Protein AF-A0A967GLC1-F1 (afdb_monomer_lite)

Structure (mmCIF, N/CA/C/O backbone):
data_AF-A0A967GLC1-F1
#
_entry.id   AF-A0A967GLC1-F1
#
loop_
_atom_site.group_PDB
_atom_site.id
_atom_site.type_symbol
_atom_site.label_atom_id
_atom_site.label_alt_id
_atom_site.label_comp_id
_atom_site.label_asym_id
_atom_site.label_entity_id
_atom_site.label_seq_id
_atom_site.pdbx_PDB_ins_code
_atom_site.Cartn_x
_atom_site.Cartn_y
_atom_site.Cartn_z
_atom_site.occupancy
_atom_site.B_iso_or_equiv
_atom_site.auth_seq_id
_atom_site.auth_comp_id
_atom_site.auth_asym_id
_atom_site.auth_atom_id
_atom_site.pdbx_PDB_model_num
ATOM 1 N N . ALA A 1 1 ? -1.049 -10.400 4.178 1.00 87.31 1 ALA A N 1
ATOM 2 C CA . ALA A 1 1 ? -1.688 -9.166 4.649 1.00 87.31 1 ALA A CA 1
ATOM 3 C C . ALA A 1 1 ? -1.884 -8.200 3.471 1.00 87.31 1 ALA A C 1
ATOM 5 O O . ALA A 1 1 ? -2.554 -8.582 2.515 1.00 87.31 1 ALA A O 1
ATOM 6 N N . VAL A 1 2 ? -1.219 -7.036 3.438 1.00 94.25 2 VAL A N 1
ATOM 7 C CA . VAL A 1 2 ? -1.457 -5.923 2.484 1.00 94.25 2 VAL A CA 1
ATOM 8 C C . VAL A 1 2 ? -1.493 -6.319 0.999 1.00 94.25 2 VAL A C 1
ATOM 10 O O . VAL A 1 2 ? -2.446 -5.987 0.305 1.00 94.25 2 VAL A O 1
ATOM 13 N N . VAL A 1 3 ? -0.512 -7.080 0.498 1.00 96.31 3 VAL A N 1
ATOM 14 C CA . VAL A 1 3 ? -0.439 -7.463 -0.934 1.00 96.31 3 VAL A CA 1
ATOM 15 C C . VAL A 1 3 ? -1.697 -8.196 -1.427 1.00 96.31 3 VAL A C 1
ATOM 17 O O . VAL A 1 3 ? -2.117 -8.021 -2.573 1.00 96.31 3 VAL A O 1
ATOM 20 N N . LEU A 1 4 ? -2.315 -9.016 -0.571 1.00 96.62 4 LEU A N 1
ATOM 21 C CA . LEU A 1 4 ? -3.533 -9.750 -0.923 1.00 96.62 4 LEU A CA 1
ATOM 22 C C . LEU A 1 4 ? -4.735 -8.809 -1.038 1.00 96.62 4 LEU A C 1
ATOM 24 O O . LEU A 1 4 ? -5.516 -8.949 -1.978 1.00 96.62 4 LEU A O 1
ATOM 28 N N . VAL A 1 5 ? -4.841 -7.837 -0.128 1.00 96.19 5 VAL A N 1
ATOM 29 C CA . VAL A 1 5 ? -5.891 -6.809 -0.140 1.00 96.19 5 VAL A CA 1
ATOM 30 C C . VAL A 1 5 ? -5.758 -5.909 -1.365 1.00 96.19 5 VAL A C 1
ATOM 32 O O . VAL A 1 5 ? -6.755 -5.608 -2.016 1.00 96.19 5 VAL A O 1
ATOM 35 N N . GLU A 1 6 ? -4.531 -5.515 -1.698 1.00 95.75 6 GLU A N 1
ATOM 36 C CA . GLU A 1 6 ? -4.263 -4.544 -2.757 1.00 95.75 6 GLU A CA 1
ATOM 37 C C . GLU A 1 6 ? -4.386 -5.147 -4.162 1.00 95.75 6 GLU A C 1
ATOM 39 O O . GLU A 1 6 ? -5.007 -4.565 -5.051 1.00 95.75 6 GLU A O 1
ATOM 44 N N . SER A 1 7 ? -3.823 -6.334 -4.398 1.00 96.31 7 SER A N 1
ATOM 45 C CA . SER A 1 7 ? -3.716 -6.885 -5.759 1.00 96.31 7 SER A CA 1
ATOM 46 C C . SER A 1 7 ? -4.258 -8.300 -5.925 1.00 96.31 7 SER A C 1
ATOM 48 O O . SER A 1 7 ? -4.323 -8.788 -7.060 1.00 96.31 7 SER A O 1
ATOM 50 N N . SER A 1 8 ? -4.639 -8.971 -4.833 1.00 96.81 8 SER A N 1
ATOM 51 C CA . SER A 1 8 ? -4.831 -10.428 -4.797 1.00 96.81 8 SER A CA 1
ATOM 52 C C . SER A 1 8 ? -3.573 -11.180 -5.255 1.00 96.81 8 SER A C 1
ATOM 54 O O . SER A 1 8 ? -3.666 -12.166 -5.981 1.00 96.81 8 SER A O 1
ATOM 56 N N . ALA A 1 9 ? -2.394 -10.663 -4.883 1.00 95.75 9 ALA A N 1
ATOM 57 C CA . ALA A 1 9 ? -1.080 -11.160 -5.300 1.00 95.75 9 ALA A CA 1
ATOM 58 C C . ALA A 1 9 ? -0.862 -11.218 -6.828 1.00 95.75 9 ALA A C 1
ATOM 60 O O . ALA A 1 9 ? -0.089 -12.036 -7.324 1.00 95.75 9 ALA A O 1
ATOM 61 N N . ARG A 1 10 ? 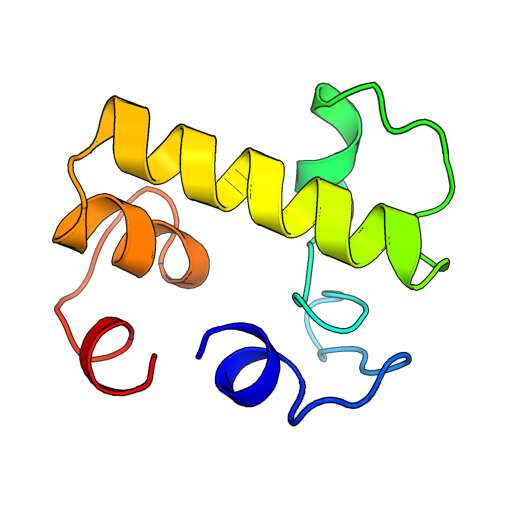-1.516 -10.333 -7.594 1.00 96.25 10 ARG A N 1
ATOM 62 C CA . ARG A 1 10 ? -1.306 -10.218 -9.046 1.00 96.25 10 ARG A CA 1
ATOM 63 C C . ARG A 1 10 ? -0.246 -9.150 -9.340 1.00 96.25 10 ARG A C 1
ATOM 65 O O . ARG A 1 10 ? -0.540 -7.961 -9.193 1.00 96.25 10 ARG A O 1
ATOM 72 N N . PRO A 1 11 ? 0.958 -9.526 -9.808 1.00 92.75 11 PRO A N 1
ATOM 73 C CA . PRO A 1 11 ? 2.093 -8.604 -9.920 1.00 92.75 11 PRO A CA 1
ATOM 74 C C . PRO A 1 11 ? 1.905 -7.480 -10.937 1.00 92.75 11 PRO A C 1
ATOM 76 O O . PRO A 1 11 ? 2.549 -6.444 -10.835 1.00 92.75 11 PRO A O 1
ATOM 79 N N . TRP A 1 12 ? 0.984 -7.653 -11.882 1.00 93.06 12 TRP A N 1
ATOM 80 C CA . TRP A 1 12 ? 0.711 -6.692 -12.952 1.00 93.06 12 TRP A CA 1
ATOM 81 C C . TRP A 1 12 ? -0.644 -5.994 -12.790 1.00 93.06 12 TRP A C 1
ATOM 83 O O . TRP A 1 12 ? -1.143 -5.380 -13.733 1.00 93.06 12 TRP A O 1
ATOM 93 N N . ALA A 1 13 ? -1.270 -6.099 -11.610 1.00 94.56 13 ALA A N 1
ATOM 94 C CA . ALA A 1 13 ? -2.560 -5.475 -11.343 1.00 94.56 13 ALA A CA 1
ATOM 95 C C . ALA A 1 13 ? -2.490 -3.956 -11.550 1.00 94.56 13 ALA A C 1
ATOM 97 O O . ALA A 1 13 ? -1.594 -3.280 -11.037 1.00 94.56 13 ALA A O 1
ATOM 98 N N . LYS A 1 14 ? -3.470 -3.417 -12.277 1.00 94.62 14 LYS A N 1
ATOM 99 C CA . LYS A 1 14 ? -3.621 -1.983 -12.513 1.00 94.62 14 LYS A CA 1
ATOM 100 C C . LYS A 1 14 ? -5.025 -1.556 -12.122 1.00 94.62 14 LYS A C 1
ATOM 102 O O . LYS A 1 14 ? -5.996 -2.054 -12.690 1.00 94.62 14 LYS A O 1
ATOM 107 N N . SER A 1 15 ? -5.140 -0.628 -11.177 1.00 93.38 15 SER A N 1
ATOM 108 C CA . SER A 1 15 ? -6.448 -0.090 -10.809 1.00 93.38 15 SER A CA 1
ATOM 109 C C . SER A 1 15 ? -6.958 0.901 -11.866 1.00 93.38 15 SER A C 1
ATOM 111 O O . SER A 1 15 ? -6.152 1.527 -12.566 1.00 93.38 15 SER A O 1
ATOM 113 N N . PRO A 1 16 ? -8.281 1.144 -11.946 1.00 94.56 16 PRO A N 1
ATOM 114 C CA . PRO A 1 16 ? -8.847 2.197 -12.797 1.00 94.56 16 PRO A CA 1
ATOM 115 C C . PRO A 1 16 ? -8.280 3.594 -12.501 1.00 94.56 16 PRO A C 1
ATOM 117 O O . PRO A 1 16 ? -8.231 4.445 -13.382 1.00 94.56 16 PRO A O 1
ATOM 120 N N . LYS A 1 17 ? -7.817 3.821 -11.265 1.00 91.75 17 LYS A N 1
ATOM 121 C CA . LYS A 1 17 ? -7.206 5.081 -10.819 1.00 91.75 17 LYS A CA 1
ATOM 122 C C . LYS A 1 17 ? -5.712 5.177 -11.153 1.00 91.75 17 LYS A C 1
ATOM 124 O O . LYS A 1 17 ? -5.121 6.233 -10.967 1.00 91.75 17 LYS A O 1
ATOM 129 N N . GLY A 1 18 ? -5.101 4.101 -11.652 1.00 90.88 18 GLY A N 1
ATOM 1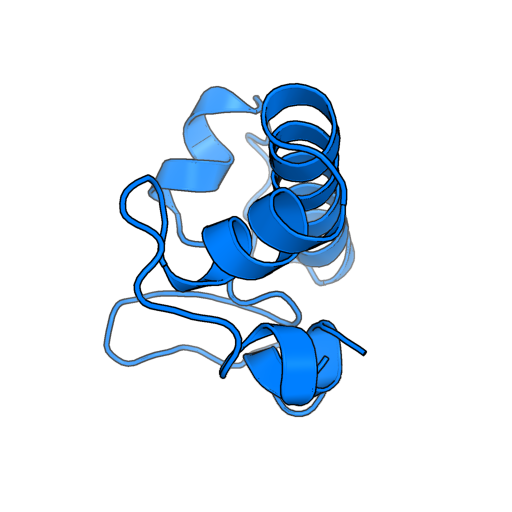30 C CA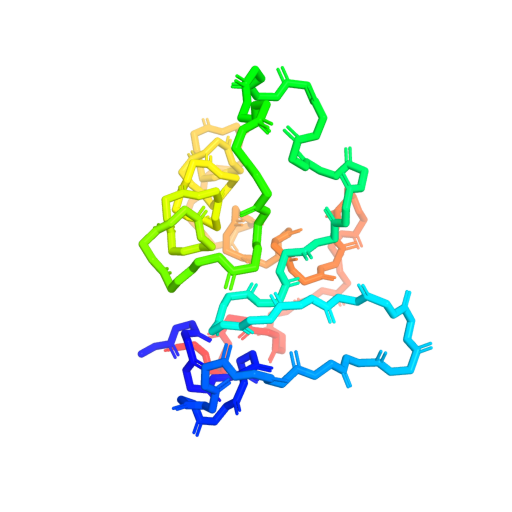 . GLY A 1 18 ? -3.705 4.078 -12.089 1.00 90.88 18 GLY A CA 1
ATOM 131 C C . GLY A 1 18 ? -2.699 3.551 -11.064 1.00 90.88 18 GLY A C 1
ATOM 132 O O . GLY A 1 18 ? -1.500 3.642 -11.330 1.00 90.88 18 GLY A O 1
ATOM 133 N N . ALA A 1 19 ? -3.161 2.984 -9.947 1.00 92.62 19 ALA A N 1
ATOM 134 C CA . ALA A 1 19 ? -2.314 2.234 -9.019 1.00 92.62 19 ALA A CA 1
ATOM 135 C C . ALA A 1 19 ? -1.747 0.986 -9.706 1.00 92.62 19 ALA A C 1
ATOM 137 O O . ALA A 1 19 ? -2.410 0.418 -10.580 1.00 92.62 19 ALA A O 1
ATOM 138 N N . ARG A 1 20 ? -0.522 0.579 -9.356 1.00 92.69 20 ARG A N 1
ATOM 139 C CA . ARG A 1 20 ? 0.198 -0.498 -10.054 1.00 92.69 20 ARG A CA 1
ATOM 140 C C . ARG A 1 20 ? 0.780 -1.523 -9.092 1.00 92.69 20 ARG A C 1
ATOM 142 O O . ARG A 1 20 ? 1.242 -1.162 -8.014 1.00 92.69 20 ARG A O 1
ATOM 149 N N . GLY A 1 21 ? 0.836 -2.770 -9.544 1.00 94.12 21 GLY A N 1
ATOM 150 C CA . GLY A 1 21 ? 1.629 -3.840 -8.947 1.00 94.12 21 GLY A CA 1
ATOM 151 C C . GLY A 1 21 ? 1.058 -4.444 -7.666 1.00 94.12 21 GLY A C 1
ATOM 152 O O . GLY A 1 21 ? -0.085 -4.189 -7.289 1.00 94.12 21 GLY A O 1
ATOM 153 N N . LEU A 1 22 ? 1.856 -5.273 -7.000 1.00 95.31 22 LEU A N 1
ATOM 154 C CA . LEU A 1 22 ? 1.451 -6.041 -5.820 1.00 95.31 22 LEU A CA 1
ATOM 155 C C . LEU A 1 22 ? 0.924 -5.190 -4.662 1.00 95.31 22 LEU A C 1
ATOM 157 O O . LEU A 1 22 ? -0.029 -5.593 -3.998 1.00 95.31 22 LEU A O 1
ATOM 161 N N . MET A 1 23 ? 1.533 -4.028 -4.436 1.00 95.69 23 MET A N 1
ATOM 162 C CA . MET A 1 23 ? 1.188 -3.104 -3.356 1.00 95.69 23 MET A CA 1
ATOM 163 C C . MET A 1 23 ? 0.375 -1.896 -3.835 1.00 95.69 23 MET A C 1
ATOM 165 O O . MET A 1 23 ? 0.210 -0.946 -3.073 1.00 95.69 23 MET A O 1
ATOM 169 N N . GLN A 1 24 ? -0.105 -1.921 -5.090 1.00 95.06 24 GLN A N 1
ATOM 170 C CA . GLN A 1 24 ? -0.941 -0.875 -5.697 1.00 95.06 24 GLN A CA 1
ATOM 171 C C . GLN A 1 24 ? -0.403 0.547 -5.452 1.00 95.06 24 GLN A C 1
ATOM 173 O O . GLN A 1 24 ? -1.131 1.482 -5.120 1.00 95.06 24 GLN A O 1
ATOM 178 N N . VAL A 1 25 ? 0.898 0.737 -5.663 1.00 93.06 25 VAL A N 1
ATOM 179 C CA . VAL A 1 25 ? 1.545 2.039 -5.481 1.00 93.06 25 VAL A CA 1
ATOM 180 C C . VAL A 1 25 ? 1.096 2.999 -6.581 1.00 93.06 25 VAL A C 1
ATOM 182 O O . VAL A 1 25 ? 1.123 2.679 -7.775 1.00 93.06 25 VAL A O 1
ATOM 185 N N . MET A 1 26 ? 0.688 4.203 -6.181 1.00 90.44 26 MET A N 1
ATOM 186 C CA . MET A 1 26 ? 0.367 5.275 -7.117 1.00 90.44 26 MET A CA 1
ATOM 187 C C . MET A 1 26 ? 1.652 5.907 -7.672 1.00 90.44 26 MET A C 1
ATOM 189 O O . MET A 1 26 ? 2.554 6.223 -6.895 1.00 90.44 26 MET A O 1
ATOM 193 N N . PRO A 1 27 ? 1.739 6.208 -8.983 1.00 85.62 27 PRO A N 1
ATOM 194 C CA . PRO A 1 27 ? 2.951 6.783 -9.569 1.00 85.62 27 PRO A CA 1
ATOM 195 C C . PRO A 1 27 ? 3.452 8.064 -8.885 1.00 85.62 27 PRO A C 1
ATOM 197 O O . PRO A 1 27 ? 4.656 8.282 -8.807 1.00 85.62 27 PRO A O 1
ATOM 200 N N . TYR A 1 28 ? 2.558 8.914 -8.365 1.00 86.25 28 TYR A N 1
ATOM 201 C CA . TYR A 1 28 ? 2.957 10.137 -7.660 1.00 86.25 28 TYR A CA 1
ATOM 202 C C . TYR A 1 28 ? 3.549 9.876 -6.266 1.00 86.25 28 TYR A C 1
ATOM 204 O O . TYR A 1 28 ? 4.288 10.724 -5.785 1.00 86.25 28 TYR A O 1
ATOM 212 N N . MET A 1 29 ? 3.254 8.734 -5.632 1.00 85.62 29 MET A N 1
ATOM 213 C CA . MET A 1 29 ? 3.836 8.356 -4.337 1.00 85.62 29 MET A CA 1
ATOM 214 C C . MET A 1 29 ? 5.280 7.869 -4.484 1.00 85.62 29 MET A C 1
ATOM 216 O O 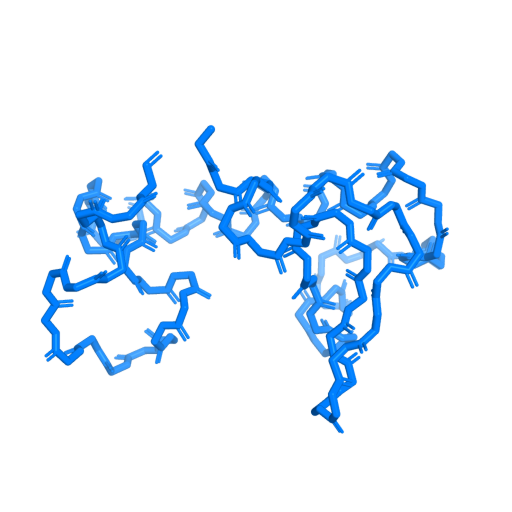. MET A 1 29 ? 6.074 8.044 -3.570 1.00 85.62 29 MET A O 1
ATOM 220 N N . ALA A 1 30 ? 5.632 7.289 -5.637 1.00 78.88 30 ALA A N 1
ATOM 221 C CA . ALA A 1 30 ? 6.986 6.809 -5.911 1.00 78.88 30 ALA A CA 1
ATOM 222 C C . ALA A 1 30 ? 7.962 7.945 -6.283 1.00 78.88 30 ALA A C 1
ATOM 224 O O . ALA A 1 30 ? 9.152 7.844 -5.997 1.00 78.88 30 ALA A O 1
ATOM 225 N N . ARG A 1 31 ? 7.474 9.052 -6.875 1.00 76.38 31 ARG A N 1
ATOM 226 C CA . ARG A 1 31 ? 8.329 10.183 -7.310 1.00 76.38 31 ARG A CA 1
ATOM 227 C C . ARG A 1 31 ? 9.205 10.770 -6.189 1.00 76.38 31 ARG A C 1
ATOM 229 O O . ARG A 1 31 ? 10.391 10.959 -6.442 1.00 76.38 31 ARG A O 1
ATOM 236 N N . PRO A 1 32 ? 8.687 11.069 -4.979 1.00 73.31 32 PRO A N 1
ATOM 237 C CA . PRO A 1 32 ? 9.477 11.693 -3.916 1.00 73.31 32 PRO A CA 1
ATOM 238 C C . PRO A 1 32 ? 10.489 10.745 -3.271 1.00 73.31 32 PRO A C 1
ATOM 240 O O . PRO A 1 32 ? 11.420 11.209 -2.625 1.00 73.31 32 PRO A O 1
ATOM 243 N N . LEU A 1 33 ? 10.325 9.428 -3.438 1.00 72.38 33 LEU A N 1
ATOM 244 C CA . LEU A 1 33 ? 11.196 8.421 -2.826 1.00 72.38 33 LEU A CA 1
ATOM 245 C C . LEU A 1 33 ? 12.541 8.273 -3.548 1.00 72.38 33 LEU A C 1
ATOM 247 O O . LEU A 1 33 ? 13.338 7.421 -3.175 1.00 72.38 33 LEU A O 1
ATOM 251 N N . GLY A 1 34 ? 12.785 9.041 -4.617 1.00 65.50 34 GLY A N 1
ATOM 252 C CA . GLY A 1 34 ? 13.966 8.845 -5.458 1.00 65.50 34 GLY A CA 1
ATOM 253 C C . GLY A 1 34 ? 13.987 7.466 -6.124 1.00 65.50 34 GLY A C 1
ATOM 254 O O . GLY A 1 34 ? 15.009 7.062 -6.669 1.00 65.50 34 GLY A O 1
ATOM 255 N N . MET A 1 35 ? 12.858 6.747 -6.115 1.00 63.62 35 MET A N 1
ATOM 256 C CA . MET A 1 35 ? 12.653 5.519 -6.872 1.00 63.62 35 MET A CA 1
ATOM 257 C C . MET A 1 35 ? 12.448 5.917 -8.333 1.00 63.62 35 MET A C 1
ATOM 259 O O . MET A 1 35 ? 11.345 5.927 -8.872 1.00 63.62 35 MET A O 1
ATOM 263 N N . VAL A 1 36 ? 13.554 6.331 -8.957 1.00 47.09 36 VAL A N 1
ATOM 264 C CA . VAL A 1 36 ? 13.665 6.630 -10.392 1.00 47.09 36 VAL A CA 1
ATOM 265 C C . VAL A 1 36 ? 13.525 5.338 -11.216 1.00 47.09 36 VAL A C 1
ATOM 267 O O . VAL A 1 36 ? 13.301 5.376 -12.424 1.00 47.09 36 VAL A O 1
ATOM 270 N N . GLY A 1 37 ? 13.597 4.179 -10.551 1.00 49.41 37 GLY A N 1
ATOM 271 C CA . GLY A 1 37 ? 13.253 2.879 -11.100 1.00 49.41 37 GLY A CA 1
ATOM 272 C C . GLY A 1 37 ? 11.755 2.779 -11.359 1.00 49.41 37 GLY A C 1
ATOM 273 O O . GLY A 1 37 ? 10.928 2.978 -10.475 1.00 49.41 37 GLY A O 1
ATOM 274 N N . ASN A 1 38 ? 11.412 2.469 -12.601 1.00 57.28 38 ASN A N 1
ATOM 275 C CA . ASN A 1 38 ? 10.064 2.164 -13.042 1.00 57.28 38 ASN A CA 1
ATOM 276 C C . ASN A 1 38 ? 9.343 1.259 -12.009 1.00 57.28 38 ASN A C 1
ATOM 278 O O . ASN A 1 38 ? 9.747 0.103 -11.881 1.00 57.28 38 ASN A O 1
ATOM 282 N N . PRO A 1 39 ? 8.262 1.693 -11.320 1.00 59.44 39 PRO A N 1
ATOM 283 C CA . PRO A 1 39 ? 7.514 0.862 -10.356 1.00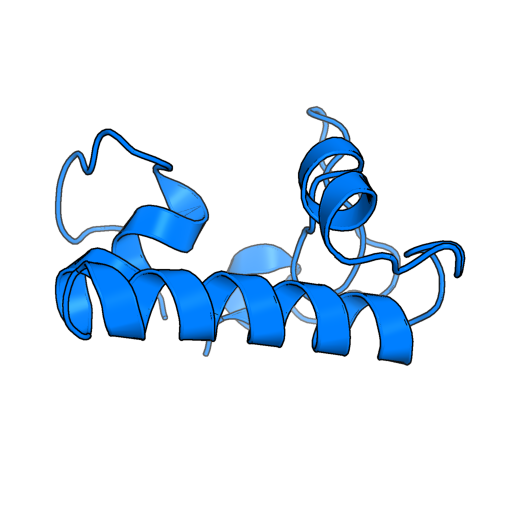 59.44 39 PRO A CA 1
ATOM 284 C C . PRO A 1 39 ? 6.773 -0.318 -11.020 1.00 59.44 39 PRO A C 1
ATOM 286 O O . PRO A 1 39 ? 5.833 -0.879 -10.461 1.00 59.44 39 PRO A O 1
ATOM 289 N N . ASN A 1 40 ? 7.165 -0.646 -12.251 1.00 66.06 40 ASN A N 1
ATOM 290 C CA . ASN A 1 40 ? 6.732 -1.786 -13.025 1.00 66.06 40 ASN A CA 1
ATOM 291 C C . ASN A 1 40 ? 7.537 -3.056 -12.700 1.00 66.06 40 ASN A C 1
ATOM 293 O O . ASN A 1 40 ? 7.111 -4.110 -13.148 1.00 66.06 40 ASN A O 1
ATOM 297 N N . THR A 1 41 ? 8.671 -3.015 -11.986 1.00 86.75 41 THR A N 1
ATOM 298 C CA . THR A 1 41 ? 9.254 -4.263 -11.449 1.00 86.75 41 THR A CA 1
ATOM 299 C C . THR A 1 41 ? 8.521 -4.671 -10.176 1.00 86.75 41 THR A C 1
ATOM 301 O O . THR A 1 41 ? 7.958 -3.836 -9.462 1.00 86.75 41 THR A O 1
ATOM 304 N N . ILE A 1 42 ? 8.508 -5.971 -9.894 1.00 90.81 42 ILE A N 1
ATOM 305 C CA . ILE A 1 42 ? 7.847 -6.519 -8.709 1.00 90.81 42 ILE A CA 1
ATOM 306 C C . ILE A 1 42 ? 8.551 -6.015 -7.444 1.00 90.81 42 ILE A C 1
ATOM 308 O O . ILE A 1 42 ? 7.900 -5.573 -6.499 1.00 90.81 42 ILE A O 1
ATOM 312 N N . GLU A 1 43 ? 9.880 -6.024 -7.463 1.00 90.25 43 GLU A N 1
ATOM 313 C CA . GLU A 1 43 ? 10.755 -5.665 -6.354 1.00 90.25 43 GLU A CA 1
ATOM 314 C C . GLU A 1 43 ? 10.590 -4.192 -5.986 1.00 90.25 43 GLU A C 1
ATOM 316 O O . GLU A 1 43 ? 10.287 -3.880 -4.836 1.00 90.25 43 GLU A O 1
ATOM 321 N N . SER A 1 44 ? 10.687 -3.285 -6.965 1.00 87.56 44 SER A N 1
ATOM 322 C CA . SER A 1 44 ? 10.535 -1.849 -6.709 1.00 87.56 44 SER A CA 1
ATOM 323 C C . SER A 1 44 ? 9.107 -1.486 -6.303 1.00 87.56 44 SER A C 1
ATOM 325 O O . SER A 1 44 ? 8.903 -0.525 -5.567 1.00 87.56 44 SER A O 1
ATOM 327 N N . ASN A 1 45 ? 8.100 -2.251 -6.740 1.00 92.19 45 ASN A N 1
ATOM 328 C CA . ASN A 1 45 ? 6.728 -2.052 -6.285 1.00 92.19 45 ASN A CA 1
ATOM 329 C C . ASN A 1 45 ? 6.543 -2.413 -4.806 1.00 92.19 45 ASN A C 1
ATOM 331 O O . ASN A 1 45 ? 5.918 -1.651 -4.065 1.00 92.19 45 ASN A O 1
ATOM 335 N N . ILE A 1 46 ? 7.098 -3.555 -4.387 1.00 92.94 46 ILE A N 1
ATOM 336 C CA . ILE A 1 46 ? 7.082 -3.981 -2.985 1.00 92.94 46 ILE A CA 1
ATOM 337 C C . ILE A 1 46 ? 7.875 -2.988 -2.134 1.00 92.94 46 ILE A C 1
ATOM 339 O O . ILE A 1 46 ? 7.387 -2.532 -1.105 1.00 92.94 46 ILE A O 1
ATOM 343 N N . GLU A 1 47 ? 9.075 -2.613 -2.572 1.00 91.56 47 GLU A N 1
ATOM 344 C CA . GLU A 1 47 ? 9.930 -1.672 -1.851 1.00 91.56 47 GLU A CA 1
ATOM 345 C C . GLU A 1 47 ? 9.226 -0.325 -1.639 1.00 91.56 47 GLU A C 1
ATOM 347 O O . GLU A 1 47 ? 9.126 0.149 -0.506 1.00 91.56 47 GLU A O 1
ATOM 352 N N . ALA A 1 48 ? 8.656 0.254 -2.702 1.00 91.62 48 ALA A N 1
ATOM 353 C CA . ALA A 1 48 ? 7.900 1.499 -2.622 1.00 91.62 48 ALA A CA 1
ATOM 354 C C . ALA A 1 48 ? 6.731 1.400 -1.635 1.00 91.62 48 ALA A C 1
ATOM 356 O O . ALA A 1 48 ? 6.563 2.273 -0.781 1.00 91.62 48 ALA A O 1
ATOM 357 N N . GLY A 1 49 ? 5.939 0.328 -1.723 1.00 93.94 49 GLY A N 1
ATOM 358 C CA . GLY A 1 49 ? 4.804 0.119 -0.831 1.00 93.94 49 GLY A CA 1
ATOM 359 C C . GLY A 1 49 ? 5.229 -0.036 0.631 1.00 93.94 49 GLY A C 1
ATOM 360 O O . GLY A 1 49 ? 4.640 0.593 1.509 1.00 93.94 49 GLY A O 1
ATOM 361 N N . CYS A 1 50 ? 6.296 -0.789 0.902 1.00 94.75 50 CYS A N 1
ATOM 362 C CA . CYS A 1 50 ? 6.860 -0.945 2.243 1.00 94.75 50 CYS A CA 1
ATOM 363 C C . C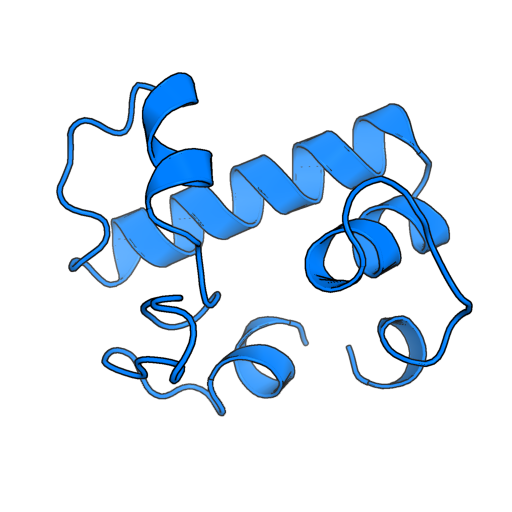YS A 1 50 ? 7.378 0.381 2.813 1.00 94.75 50 CYS A C 1
ATOM 365 O O . CYS A 1 50 ? 7.109 0.688 3.974 1.00 94.75 50 CYS A O 1
ATOM 367 N N . VAL A 1 51 ? 8.075 1.192 2.012 1.00 93.75 51 VAL A N 1
ATOM 368 C CA . VAL A 1 51 ? 8.577 2.506 2.444 1.00 93.75 51 VAL A CA 1
ATOM 369 C C . VAL A 1 51 ? 7.425 3.450 2.798 1.00 93.75 51 VAL A C 1
ATOM 371 O O . VAL A 1 51 ? 7.463 4.097 3.846 1.00 93.75 51 VAL A O 1
ATOM 374 N N . ILE A 1 52 ? 6.377 3.498 1.970 1.00 94.25 52 ILE A N 1
ATOM 375 C CA . ILE A 1 52 ? 5.180 4.315 2.228 1.00 94.25 52 ILE A CA 1
ATOM 376 C C . ILE A 1 52 ? 4.471 3.840 3.501 1.00 94.25 52 ILE A C 1
ATOM 378 O O . ILE A 1 52 ? 4.161 4.653 4.374 1.00 94.25 52 ILE A O 1
ATOM 382 N N . LEU A 1 53 ? 4.245 2.530 3.631 1.00 95.75 53 LEU A N 1
ATOM 383 C CA . LEU A 1 53 ? 3.575 1.935 4.786 1.00 95.75 53 LEU A CA 1
ATOM 384 C C . LEU A 1 53 ? 4.350 2.202 6.083 1.00 95.75 53 LEU A C 1
ATOM 386 O O . LEU A 1 53 ? 3.778 2.701 7.049 1.00 95.75 53 LEU A O 1
ATOM 390 N N . ALA A 1 54 ? 5.661 1.954 6.088 1.00 96.31 54 ALA A N 1
ATOM 391 C CA . ALA A 1 54 ? 6.517 2.214 7.241 1.00 96.31 54 ALA A CA 1
ATOM 392 C C . ALA A 1 54 ? 6.553 3.707 7.606 1.00 96.31 54 ALA A C 1
ATOM 394 O O . ALA A 1 54 ? 6.539 4.059 8.786 1.00 96.31 54 ALA A O 1
ATOM 395 N N . GLY A 1 55 ? 6.570 4.598 6.609 1.00 95.12 55 GLY A N 1
ATOM 396 C CA . GLY A 1 55 ? 6.489 6.042 6.825 1.00 95.12 55 GLY A CA 1
ATOM 397 C C . GLY A 1 55 ? 5.175 6.469 7.481 1.00 95.12 55 GLY A C 1
ATOM 398 O O . GLY A 1 55 ? 5.186 7.286 8.403 1.00 95.12 55 GLY A O 1
ATOM 399 N N . ASN A 1 56 ? 4.053 5.886 7.054 1.00 95.81 56 ASN A N 1
ATOM 400 C CA . ASN A 1 56 ? 2.751 6.134 7.667 1.00 95.81 56 ASN A CA 1
ATOM 401 C C . ASN A 1 56 ? 2.704 5.643 9.117 1.00 95.81 56 ASN A C 1
ATOM 403 O O . ASN A 1 56 ? 2.332 6.423 9.989 1.00 95.81 56 ASN A O 1
ATOM 407 N N . ILE A 1 57 ? 3.144 4.408 9.384 1.00 96.94 57 ILE A N 1
ATOM 408 C CA . ILE A 1 57 ? 3.197 3.829 10.740 1.00 96.94 57 ILE A CA 1
ATOM 409 C C . ILE A 1 57 ? 4.067 4.685 11.658 1.00 96.94 57 ILE A C 1
ATOM 411 O O . ILE A 1 57 ? 3.649 5.041 12.756 1.00 96.94 57 ILE A O 1
ATOM 415 N N . ARG A 1 58 ? 5.251 5.103 11.201 1.00 97.88 58 ARG A N 1
ATOM 416 C CA . ARG A 1 58 ? 6.139 5.960 11.999 1.00 97.88 58 ARG A CA 1
ATOM 417 C C . ARG A 1 58 ? 5.493 7.296 12.371 1.00 97.88 58 ARG A C 1
ATOM 419 O O . ARG A 1 58 ? 5.767 7.823 13.442 1.00 97.88 58 ARG A O 1
ATOM 426 N N . ARG A 1 59 ? 4.682 7.866 11.478 1.00 96.25 59 ARG A N 1
ATOM 427 C CA . ARG A 1 59 ? 4.073 9.190 11.662 1.00 96.25 59 ARG A CA 1
ATOM 428 C C . ARG A 1 59 ? 2.768 9.150 12.456 1.00 96.25 59 ARG A C 1
ATOM 430 O O . ARG A 1 59 ? 2.446 10.141 13.100 1.00 96.25 59 ARG A O 1
ATOM 437 N N . LEU A 1 60 ? 2.010 8.062 12.353 1.00 96.56 60 LEU A N 1
ATOM 438 C CA . LEU A 1 60 ? 0.626 7.984 12.827 1.00 96.56 60 LEU A CA 1
ATOM 439 C C . LEU A 1 60 ? 0.395 6.905 13.894 1.00 96.56 60 LEU A C 1
ATOM 441 O O . LEU A 1 60 ? -0.674 6.872 14.487 1.00 96.56 60 LEU A O 1
ATOM 445 N N . GLY A 1 61 ? 1.371 6.034 14.155 1.00 96.69 61 GLY A N 1
ATOM 446 C CA . GLY A 1 61 ? 1.150 4.796 14.902 1.00 96.69 61 GLY A CA 1
ATOM 447 C C . GLY A 1 61 ? 0.685 3.659 13.989 1.00 96.69 61 GLY A C 1
ATOM 448 O O . GLY A 1 61 ? 0.432 3.858 12.802 1.00 96.69 61 GLY A O 1
ATOM 449 N N . GLU A 1 62 ? 0.620 2.442 14.524 1.00 95.19 62 GLU A N 1
ATOM 450 C CA . GLU A 1 62 ? 0.413 1.230 13.721 1.00 95.19 62 GLU A CA 1
ATOM 451 C C . GLU A 1 62 ? -0.960 1.183 13.036 1.00 95.19 62 GLU A C 1
ATOM 453 O O . GLU A 1 62 ? -1.028 1.104 11.809 1.00 95.19 62 GLU A O 1
ATOM 458 N N . GLU A 1 63 ? -2.047 1.306 13.802 1.00 95.31 63 GLU A N 1
ATOM 459 C CA . GLU A 1 63 ? -3.419 1.191 13.285 1.00 95.31 63 GLU A CA 1
ATOM 460 C C . GLU A 1 63 ? -3.750 2.279 12.253 1.00 95.31 63 GLU A C 1
ATOM 462 O O . GLU A 1 63 ? -4.213 1.994 11.137 1.00 95.31 63 GLU A O 1
ATOM 467 N N . ASP A 1 64 ? -3.460 3.534 12.599 1.00 96.00 64 ASP A N 1
ATOM 468 C CA . ASP A 1 64 ? -3.692 4.679 11.722 1.00 96.00 64 ASP A CA 1
ATOM 469 C C . ASP A 1 64 ? -2.717 4.691 10.542 1.00 96.00 64 ASP A C 1
ATOM 471 O O . ASP A 1 64 ? -3.091 5.051 9.425 1.00 96.00 64 ASP A O 1
ATOM 475 N N . GLY A 1 65 ? -1.478 4.244 10.744 1.00 96.19 65 GLY A N 1
ATOM 476 C CA . GLY A 1 65 ? -0.478 4.142 9.690 1.00 96.19 65 GLY A CA 1
ATOM 477 C C . GLY A 1 65 ? -0.845 3.121 8.616 1.00 96.19 65 GLY A C 1
ATOM 478 O O . GLY A 1 65 ? -0.746 3.419 7.421 1.00 96.19 65 GLY A O 1
ATOM 479 N N . ILE A 1 66 ? -1.329 1.946 9.028 1.00 96.00 66 ILE A N 1
ATOM 480 C CA . ILE A 1 66 ? -1.868 0.935 8.112 1.00 96.00 66 ILE A CA 1
ATOM 481 C C . ILE A 1 66 ? -3.102 1.495 7.397 1.00 96.00 66 ILE A C 1
ATOM 483 O O . ILE A 1 66 ? -3.183 1.439 6.170 1.00 96.00 66 ILE A O 1
ATOM 487 N N . SER A 1 67 ? -4.036 2.109 8.128 1.00 96.19 67 SER A N 1
ATOM 488 C CA . SER A 1 67 ? -5.268 2.671 7.554 1.00 96.19 67 SER A CA 1
ATOM 489 C C . SER A 1 67 ? -5.010 3.805 6.554 1.00 96.19 67 SER A C 1
ATOM 491 O O . SER A 1 67 ? -5.688 3.903 5.524 1.00 96.19 67 SER A O 1
ATOM 493 N N . ALA A 1 68 ? -3.999 4.636 6.807 1.00 95.19 68 ALA A N 1
ATOM 494 C CA . ALA A 1 68 ? -3.587 5.723 5.927 1.00 95.19 68 ALA A CA 1
ATOM 495 C C . ALA A 1 68 ? -3.016 5.235 4.587 1.00 95.19 68 ALA A C 1
ATOM 497 O O . ALA A 1 68 ? -3.019 5.999 3.622 1.00 95.19 68 ALA A O 1
ATOM 498 N N . TYR A 1 69 ? -2.566 3.979 4.485 1.00 94.00 69 TYR A N 1
ATOM 499 C CA . TYR A 1 69 ? -2.115 3.413 3.210 1.00 94.00 69 TYR A CA 1
ATOM 500 C C . TYR A 1 69 ? -3.241 3.403 2.162 1.00 94.00 69 TYR A C 1
ATOM 502 O O . TYR A 1 69 ? -3.009 3.707 0.994 1.00 94.00 69 TYR A O 1
ATOM 510 N N . PHE A 1 70 ? -4.478 3.154 2.603 1.00 92.44 70 PHE A N 1
ATOM 511 C CA . PHE A 1 70 ? -5.669 3.159 1.752 1.00 92.44 70 PHE A CA 1
ATOM 512 C C . PHE A 1 70 ? -6.387 4.513 1.722 1.00 92.44 70 PHE A C 1
ATOM 514 O O . PHE A 1 70 ? -6.784 4.992 0.660 1.00 92.44 70 PHE A O 1
ATOM 521 N N . TRP A 1 71 ? -6.573 5.142 2.887 1.00 92.00 71 TRP A N 1
ATOM 522 C CA . TRP A 1 71 ? -7.359 6.376 3.008 1.00 92.00 71 TRP A CA 1
ATOM 523 C C . TRP A 1 71 ? -6.566 7.661 2.738 1.00 92.00 71 TRP A C 1
ATOM 525 O O . TRP A 1 71 ? -7.158 8.729 2.558 1.00 92.00 71 TRP A O 1
ATOM 535 N N . GLY A 1 72 ? -5.235 7.588 2.706 1.00 90.00 72 GLY A N 1
ATOM 536 C CA . GLY A 1 72 ? -4.377 8.767 2.699 1.00 90.00 72 GLY A CA 1
ATOM 537 C C . GLY A 1 72 ? -4.472 9.548 4.014 1.00 90.00 72 GLY A C 1
ATOM 538 O O . GLY A 1 72 ? -4.645 8.976 5.085 1.00 90.00 72 GLY A O 1
ATOM 539 N N . GLY A 1 73 ? -4.356 10.877 3.941 1.00 87.06 73 GLY A N 1
ATOM 540 C CA . GLY A 1 73 ? -4.314 11.750 5.124 1.00 87.06 73 GLY A CA 1
ATOM 541 C C . GLY A 1 73 ? -5.639 11.934 5.877 1.00 87.06 73 GLY A C 1
ATOM 542 O O . GLY A 1 73 ? -5.634 12.569 6.923 1.00 87.06 73 GLY A O 1
ATOM 543 N N . ASN A 1 74 ? -6.758 11.412 5.365 1.00 93.12 74 ASN A N 1
ATOM 544 C CA . ASN A 1 74 ? -8.068 11.500 6.013 1.00 93.12 74 ASN A CA 1
ATOM 545 C C . ASN A 1 74 ? -8.629 10.091 6.251 1.00 93.12 74 ASN A C 1
ATOM 547 O O . ASN A 1 74 ? -9.343 9.552 5.401 1.00 93.12 74 ASN A O 1
ATOM 551 N N . ILE A 1 75 ? -8.266 9.497 7.389 1.00 93.31 75 ILE A N 1
ATOM 552 C CA . ILE A 1 75 ? -8.665 8.144 7.790 1.00 93.31 75 ILE A CA 1
ATOM 553 C C . ILE A 1 75 ? -10.154 8.140 8.143 1.00 93.31 75 ILE A C 1
ATOM 555 O O . ILE A 1 75 ? -10.604 8.893 9.000 1.00 93.31 75 ILE A O 1
ATOM 559 N N . ARG A 1 76 ? -10.930 7.277 7.477 1.00 90.81 76 ARG A N 1
ATOM 560 C CA . ARG A 1 76 ? -12.401 7.226 7.617 1.00 90.81 76 ARG A CA 1
ATOM 561 C C . ARG A 1 76 ? -12.905 6.051 8.461 1.00 90.81 76 ARG A C 1
ATOM 563 O O . ARG A 1 76 ? -14.100 5.773 8.462 1.00 90.81 76 ARG A O 1
ATOM 570 N N . GLY A 1 77 ? -11.999 5.340 9.133 1.00 89.88 77 GLY A N 1
ATOM 571 C CA . GLY A 1 77 ? -12.293 4.194 9.995 1.00 89.88 77 GLY A CA 1
ATOM 572 C C . GLY A 1 77 ? -11.430 2.964 9.702 1.00 89.88 77 GLY A C 1
ATOM 573 O O . GLY A 1 77 ? -10.589 2.964 8.802 1.00 89.88 77 GLY A O 1
ATOM 574 N N . VAL A 1 78 ? -11.696 1.886 10.443 1.00 89.56 78 VAL A N 1
ATOM 575 C CA . VAL A 1 78 ? -10.848 0.678 10.540 1.00 89.56 78 VAL A CA 1
ATOM 576 C C . VAL A 1 78 ? -11.126 -0.399 9.480 1.00 89.56 78 VAL A C 1
ATOM 578 O O . VAL A 1 78 ? -10.541 -1.475 9.502 1.00 89.56 78 VAL A O 1
ATOM 581 N N . ALA A 1 79 ? -12.008 -0.137 8.511 1.00 91.06 79 ALA A N 1
ATOM 582 C CA . ALA A 1 79 ? -12.406 -1.135 7.509 1.00 91.06 79 ALA A CA 1
ATOM 583 C C . ALA A 1 79 ? -11.247 -1.626 6.619 1.00 91.06 79 ALA A C 1
ATOM 585 O O . ALA A 1 79 ? -11.314 -2.714 6.050 1.00 91.06 79 ALA A O 1
ATOM 586 N N . TYR A 1 80 ? -10.199 -0.817 6.443 1.00 92.94 80 TYR A N 1
ATOM 587 C CA . TYR A 1 80 ? -8.987 -1.274 5.768 1.00 92.94 80 TYR A CA 1
ATOM 588 C C . TYR A 1 80 ? -8.143 -2.158 6.688 1.00 92.94 80 TYR A C 1
ATOM 590 O O . TYR A 1 80 ? -7.810 -3.264 6.283 1.00 92.94 80 TYR A O 1
ATOM 598 N N . LEU A 1 81 ? -7.900 -1.722 7.928 1.00 93.69 81 LEU A N 1
ATOM 599 C CA . LEU A 1 81 ? -7.171 -2.492 8.937 1.00 93.69 81 LEU A CA 1
ATOM 600 C C . LEU A 1 81 ? -7.761 -3.899 9.130 1.00 93.69 81 LEU A C 1
ATOM 602 O O . LEU A 1 81 ? -7.025 -4.870 9.087 1.00 93.69 81 LEU A O 1
ATOM 606 N N . ASN A 1 82 ? -9.089 -4.027 9.200 1.00 94.75 82 ASN A N 1
ATOM 607 C CA . ASN A 1 82 ? -9.771 -5.321 9.361 1.00 94.75 82 ASN A CA 1
ATOM 608 C C . ASN A 1 82 ? -9.606 -6.293 8.175 1.00 94.75 82 ASN A C 1
ATOM 610 O O . ASN A 1 82 ? -9.999 -7.453 8.282 1.00 94.75 82 ASN A O 1
ATOM 614 N N . ARG A 1 83 ? -9.120 -5.824 7.019 1.00 93.12 83 ARG A N 1
ATOM 615 C CA . ARG A 1 83 ? -8.893 -6.658 5.826 1.00 93.12 83 ARG A CA 1
ATOM 616 C C . ARG A 1 83 ? -7.435 -7.087 5.672 1.00 93.12 83 ARG A C 1
ATOM 618 O O . ARG A 1 83 ? -7.178 -7.991 4.880 1.00 93.12 83 ARG A O 1
ATOM 625 N N . VAL A 1 84 ? -6.513 -6.396 6.343 1.00 89.44 84 VAL A N 1
ATOM 626 C CA . VAL A 1 84 ? -5.057 -6.575 6.231 1.00 89.44 84 VAL A CA 1
ATOM 627 C C . VAL A 1 84 ? -4.600 -7.685 7.161 1.00 89.44 84 VAL A C 1
ATOM 629 O O . VAL A 1 84 ? -3.819 -8.531 6.661 1.00 89.44 84 VAL A O 1
#

pLDDT: mean 89.5, std 10.73, range [47.09, 97.88]

Secondary structure (DSSP, 8-state):
-HHHHHHTT-TT-B-TT--BTTTTB-HHHHGGGT--S-TTSHHHHHHHHHHHHHHHHHHH-HHHHHHHHHHTTS---TTTGGG-

Sequence (84 aa):
AVVLVESSARPWAKSPKGARGLMQVMPYMARPLGMVGNPNTIESNIEAGCVILAGNIRRLGEEDGISAYFWGGNIRGVAYLNRV

Radius of gyration: 12.07 Å; chains: 1; bounding box: 26×23×28 Å

Foldseek 3Di:
DQLCVQAVQDQADADPVGQGGSNRDHPVLCVVVPCPDDCSDNVSVVVSNVVQLVVLCVVPNNQRSQQCSPVPPDRPDRPSVVVD